Protein AF-A0A7V0VDG2-F1 (afdb_monomer)

pLDDT: mean 91.77, std 13.07, range [36.44, 98.12]

Mean predicted aligned error: 7.17 Å

Solvent-accessible surface area (backbone atoms only — not comparable to full-atom values): 9588 Å² total; per-residue (Å²): 124,100,66,81,84,82,89,79,82,84,53,72,66,61,54,52,50,54,52,51,51,54,52,51,54,48,60,78,44,69,84,70,80,87,73,53,75,65,57,59,66,71,50,87,79,83,46,86,83,43,48,65,51,53,55,51,47,53,57,48,41,71,76,37,57,90,76,50,54,94,88,62,57,69,67,58,52,50,50,53,53,51,51,53,50,57,50,49,58,52,47,54,56,51,49,57,52,48,51,52,52,52,53,49,50,53,50,50,51,48,56,52,48,54,52,51,49,52,50,51,52,50,35,46,52,39,32,77,70,66,43,86,75,24,56,63,55,39,57,61,62,46,60,79,51,65,88,62,70,83,75,80,77,80,78,84,128

Foldseek 3Di:
DPDDADPDDDDPVNVVVVVVVVVVVCVVPVVDDDDDPVRVVPDDDDDPVCLVVLVVVLVCCVVCVVPDDPPDDSVVSVVVSVVVVVVVVVVVVVVVVVVVVVVNVVRNVVVVVVVVVVVLVVLVVCVVVVNPPSVVVNVVVCVVCVPVDPDDDPDDD

Secondary structure (DSSP, 8-state):
--S--------HHHHHHHHHHHHHHHHHTTT--PPPHHHHHHSPP--TTTHHHHHHHHHHHHH-GGGS-TT--HHHHHHHHHHHHHHHHHHHHHHHHHHHHHHHHHHHHHHHHHHHHHHHHHHHHHHHTT-TTHHHHHHHHHGGGTTS--PPPPPP-

Radius of gyration: 28.13 Å; Cα contacts (8 Å, |Δi|>4): 30; chains: 1; bounding box: 70×30×76 Å

Nearest PDB structures (foldseek):
  5nen-assembly1_B  TM=3.476E-01  e=1.696E+00  Serratia marcescens

Structure (mmCIF, N/CA/C/O backbone):
data_AF-A0A7V0VDG2-F1
#
_entry.id   AF-A0A7V0VDG2-F1
#
loop_
_atom_site.group_PDB
_atom_site.id
_atom_site.type_symbol
_atom_site.label_atom_id
_atom_site.label_alt_id
_atom_site.label_comp_id
_atom_site.label_asym_id
_atom_site.label_entity_id
_atom_site.label_seq_id
_atom_site.pdbx_PDB_ins_code
_atom_site.Cartn_x
_atom_site.Cartn_y
_atom_site.Cartn_z
_atom_site.occupancy
_atom_site.B_iso_or_equiv
_atom_site.auth_seq_id
_atom_site.auth_comp_id
_atom_site.auth_asym_id
_atom_site.auth_atom_id
_atom_site.pdbx_PDB_model_num
ATOM 1 N N . MET A 1 1 ? 19.459 -14.880 -12.717 1.00 57.19 1 MET A N 1
ATOM 2 C CA . MET A 1 1 ? 18.278 -14.368 -11.992 1.00 57.19 1 MET A CA 1
ATOM 3 C C . MET A 1 1 ? 17.511 -15.571 -11.457 1.00 57.19 1 MET A C 1
ATOM 5 O O . MET A 1 1 ? 17.375 -16.518 -12.220 1.00 57.19 1 MET A O 1
ATOM 9 N N . PRO A 1 2 ? 17.086 -15.596 -10.183 1.00 72.75 2 PRO A N 1
ATOM 10 C CA . PRO A 1 2 ? 16.365 -16.733 -9.597 1.00 72.75 2 PRO A CA 1
ATOM 11 C C . PRO A 1 2 ? 14.863 -16.797 -9.959 1.00 72.75 2 PRO A C 1
ATOM 13 O O . PRO A 1 2 ? 14.182 -17.702 -9.493 1.00 72.75 2 PRO A O 1
ATOM 16 N N . TYR A 1 3 ? 14.348 -15.881 -10.790 1.00 83.44 3 TYR A N 1
ATOM 17 C CA . TYR A 1 3 ? 12.979 -15.893 -11.327 1.00 83.44 3 TYR A CA 1
ATOM 18 C C . TYR A 1 3 ? 12.991 -15.873 -12.866 1.00 83.44 3 TYR A C 1
ATOM 20 O O . TYR A 1 3 ? 13.978 -15.448 -13.474 1.00 83.44 3 TYR A O 1
ATOM 28 N N . GLN A 1 4 ? 11.915 -16.368 -13.489 1.00 83.75 4 GLN A N 1
ATOM 29 C CA . GLN A 1 4 ? 11.724 -16.342 -14.944 1.00 83.75 4 GLN A CA 1
ATOM 30 C C . GLN A 1 4 ? 11.337 -14.933 -15.404 1.00 83.75 4 GLN A C 1
ATOM 32 O O . GLN A 1 4 ? 10.503 -14.299 -14.763 1.00 83.75 4 GLN A O 1
ATOM 37 N N . ASN A 1 5 ? 11.914 -14.480 -16.521 1.00 85.62 5 ASN A N 1
ATOM 38 C CA . ASN A 1 5 ? 11.643 -13.154 -17.076 1.00 85.62 5 ASN A CA 1
ATOM 39 C C . ASN A 1 5 ? 10.146 -12.901 -17.295 1.00 85.62 5 ASN A C 1
ATOM 41 O O . ASN A 1 5 ? 9.408 -13.786 -17.746 1.00 85.62 5 ASN A O 1
ATOM 45 N N . ILE A 1 6 ? 9.722 -11.672 -17.024 1.00 90.44 6 ILE A N 1
ATOM 46 C CA . ILE A 1 6 ? 8.333 -11.244 -17.143 1.00 90.44 6 ILE A CA 1
ATOM 47 C C . ILE A 1 6 ? 8.030 -10.910 -18.607 1.00 90.44 6 ILE A C 1
ATOM 49 O O . ILE A 1 6 ? 8.540 -9.950 -19.175 1.00 90.44 6 ILE A O 1
ATOM 53 N N . SER A 1 7 ? 7.130 -11.685 -19.213 1.00 89.94 7 SER A N 1
ATOM 54 C CA . SER A 1 7 ? 6.590 -11.435 -20.557 1.00 89.94 7 SER A CA 1
ATOM 55 C C . SER A 1 7 ? 5.076 -11.222 -20.481 1.00 89.94 7 SER A C 1
ATOM 57 O O . SER A 1 7 ? 4.287 -11.963 -21.060 1.00 89.94 7 SER A O 1
ATOM 59 N N . ALA A 1 8 ? 4.670 -10.239 -19.678 1.00 92.81 8 ALA A N 1
ATOM 60 C CA . ALA A 1 8 ? 3.274 -9.868 -19.483 1.00 92.81 8 ALA A CA 1
ATOM 61 C C . ALA A 1 8 ? 3.010 -8.460 -20.028 1.00 92.81 8 ALA A C 1
ATOM 63 O O . ALA A 1 8 ? 3.869 -7.583 -19.951 1.00 92.81 8 ALA A O 1
ATOM 64 N N . GLU A 1 9 ? 1.799 -8.245 -20.533 1.00 92.00 9 GLU A N 1
ATOM 65 C CA . GLU A 1 9 ? 1.308 -6.940 -20.969 1.00 92.00 9 GLU A CA 1
ATOM 66 C C . GLU A 1 9 ? 0.000 -6.629 -20.241 1.00 92.00 9 GLU A C 1
ATOM 68 O O . GLU A 1 9 ? -0.906 -7.463 -20.191 1.00 92.00 9 GLU A O 1
ATOM 73 N N . LEU A 1 10 ? -0.096 -5.421 -19.680 1.00 93.75 10 LEU A N 1
ATOM 74 C CA . LEU A 1 10 ? -1.327 -4.916 -19.084 1.00 93.75 10 LEU A CA 1
ATOM 75 C C . LEU A 1 10 ? -2.052 -4.044 -20.109 1.00 93.75 10 LEU A C 1
ATOM 77 O O . LEU A 1 10 ? -1.577 -2.954 -20.441 1.00 93.75 10 LEU A O 1
ATOM 81 N N . LYS A 1 11 ? -3.205 -4.513 -20.596 1.00 96.06 11 LYS A N 1
ATOM 82 C CA . LYS A 1 11 ? -3.999 -3.771 -21.579 1.00 96.06 11 LYS A CA 1
ATOM 83 C C . LYS A 1 11 ? -4.500 -2.446 -20.987 1.00 96.06 11 LYS A C 1
ATOM 85 O O . LYS A 1 11 ? -4.786 -2.385 -19.788 1.00 96.06 11 LYS A O 1
ATOM 90 N N . PRO A 1 12 ? -4.660 -1.390 -21.807 1.00 95.31 12 PRO A N 1
ATOM 91 C CA . PRO A 1 12 ? -5.157 -0.102 -21.327 1.00 95.31 12 PRO A CA 1
ATOM 92 C C . PRO A 1 12 ? -6.521 -0.184 -20.628 1.00 95.31 12 PRO A C 1
ATOM 94 O O . PRO A 1 12 ? -6.704 0.461 -19.597 1.00 95.31 12 PRO A O 1
ATOM 97 N N . ASP A 1 13 ? -7.443 -0.998 -21.148 1.00 96.44 13 ASP A N 1
ATOM 98 C CA . ASP A 1 13 ? -8.783 -1.163 -20.570 1.00 96.44 13 ASP A CA 1
ATOM 99 C C . ASP A 1 13 ? -8.716 -1.820 -19.185 1.00 96.44 13 ASP A C 1
ATOM 101 O O . ASP A 1 13 ? -9.219 -1.246 -18.219 1.00 96.44 13 ASP A O 1
ATOM 105 N N . ASP A 1 14 ? -7.984 -2.933 -19.058 1.00 97.00 14 ASP A N 1
ATOM 106 C CA . ASP A 1 14 ? -7.773 -3.629 -17.780 1.00 97.00 14 ASP A CA 1
ATOM 107 C C . ASP A 1 14 ? -7.110 -2.701 -16.746 1.00 97.00 14 ASP A C 1
ATOM 109 O O . ASP A 1 14 ? -7.495 -2.663 -15.577 1.00 97.00 14 ASP A O 1
ATOM 113 N N . LYS A 1 15 ? -6.131 -1.888 -17.170 1.00 97.12 15 LYS A N 1
ATOM 114 C CA . LYS A 1 15 ? -5.485 -0.893 -16.300 1.00 97.12 15 LYS A CA 1
ATOM 115 C C . LYS A 1 15 ? -6.489 0.130 -15.764 1.00 97.12 15 LYS A C 1
ATOM 117 O O . LYS A 1 15 ? -6.455 0.457 -14.577 1.00 97.12 15 LYS A O 1
ATOM 122 N N . ASN A 1 16 ? -7.349 0.657 -16.630 1.00 97.25 16 ASN A N 1
ATOM 123 C CA . ASN A 1 16 ? -8.351 1.648 -16.243 1.00 97.25 16 ASN A CA 1
ATOM 124 C C . ASN A 1 16 ? -9.407 1.040 -15.311 1.00 97.25 16 ASN A C 1
ATOM 126 O O . ASN A 1 16 ? -9.799 1.679 -14.332 1.00 97.25 16 ASN A O 1
ATOM 130 N N . GLU A 1 17 ? -9.819 -0.201 -15.570 1.00 97.94 17 GLU A N 1
ATOM 131 C CA . GLU A 1 17 ? -10.749 -0.934 -14.712 1.00 97.94 17 GLU A CA 1
ATOM 132 C C . GLU A 1 17 ? -10.161 -1.168 -13.315 1.00 97.94 17 GLU A C 1
ATOM 134 O O . GLU A 1 17 ? -10.809 -0.848 -12.318 1.00 97.94 17 GLU A O 1
ATOM 139 N N . ILE A 1 18 ? -8.902 -1.612 -13.218 1.00 97.50 18 ILE A N 1
ATOM 140 C CA . ILE A 1 18 ? -8.207 -1.787 -11.932 1.00 97.50 18 ILE A CA 1
ATOM 141 C C . ILE A 1 18 ? -8.172 -0.472 -11.140 1.00 97.50 18 ILE A C 1
ATOM 143 O O . ILE A 1 18 ? -8.460 -0.462 -9.942 1.00 97.50 18 ILE A O 1
ATOM 147 N N . ILE A 1 19 ? -7.869 0.656 -11.793 1.00 97.31 19 ILE A N 1
ATOM 148 C CA . ILE A 1 19 ? -7.870 1.976 -11.140 1.00 97.31 19 ILE A CA 1
ATOM 149 C C . ILE A 1 19 ? -9.273 2.336 -10.635 1.00 97.31 19 ILE A C 1
ATOM 151 O O . ILE A 1 19 ? -9.414 2.806 -9.503 1.00 97.31 19 ILE A O 1
ATOM 155 N N . SER A 1 20 ? -10.313 2.087 -11.435 1.00 98.12 20 SER A N 1
ATOM 156 C CA . SER A 1 20 ? -11.699 2.322 -11.021 1.00 98.12 20 SER A CA 1
ATOM 157 C C . SER A 1 20 ? -12.083 1.468 -9.810 1.00 98.12 20 SER A C 1
ATOM 159 O O . SER A 1 20 ? -12.680 1.978 -8.863 1.00 98.12 20 SER A O 1
ATOM 161 N N . LEU A 1 21 ? -11.690 0.192 -9.782 1.00 97.81 21 LEU A N 1
ATOM 162 C CA . LEU A 1 21 ? -11.949 -0.700 -8.651 1.00 97.81 21 LEU A CA 1
ATOM 163 C C . LEU A 1 21 ? -11.260 -0.213 -7.371 1.00 97.81 21 LEU A C 1
ATOM 165 O O . LEU A 1 21 ? -11.879 -0.211 -6.308 1.00 97.81 21 LEU A O 1
ATOM 169 N N . ILE A 1 22 ? -10.021 0.279 -7.460 1.00 96.81 22 ILE A N 1
ATOM 170 C CA . ILE A 1 22 ? -9.309 0.871 -6.313 1.00 96.81 22 ILE A CA 1
ATOM 171 C C . ILE A 1 22 ? -10.045 2.116 -5.791 1.00 96.81 22 ILE A C 1
ATOM 173 O O . ILE A 1 22 ? -10.198 2.296 -4.578 1.00 96.81 22 ILE A O 1
ATOM 177 N N . GLN A 1 23 ? -10.552 2.966 -6.686 1.00 96.94 23 GLN A N 1
ATOM 178 C CA . GLN A 1 23 ? -11.361 4.124 -6.298 1.00 96.94 23 GLN A CA 1
ATOM 179 C C . GLN A 1 23 ? -12.673 3.704 -5.623 1.00 96.94 23 GLN A C 1
ATOM 181 O O . GLN A 1 23 ? -13.024 4.255 -4.581 1.00 96.94 23 GLN A O 1
ATOM 186 N N . GLN A 1 24 ? -13.368 2.699 -6.158 1.00 97.69 24 GLN A N 1
ATOM 187 C CA . GLN A 1 24 ? -14.602 2.169 -5.570 1.00 97.69 24 GLN A CA 1
ATOM 188 C C . GLN A 1 24 ? -14.363 1.540 -4.190 1.00 97.69 24 GLN A C 1
ATOM 190 O O . GLN A 1 24 ? -15.156 1.759 -3.272 1.00 97.69 24 GLN A O 1
ATOM 195 N N . LEU A 1 25 ? -13.260 0.805 -4.009 1.00 95.94 25 LEU A N 1
ATOM 196 C CA . LEU A 1 25 ? -12.842 0.285 -2.702 1.00 95.94 25 LEU A CA 1
ATOM 197 C C . LEU A 1 25 ? -12.638 1.425 -1.700 1.00 95.94 25 LEU A C 1
ATOM 199 O O . LEU A 1 25 ? -13.151 1.369 -0.584 1.00 95.94 25 LEU A O 1
ATOM 203 N N . THR A 1 26 ? -11.956 2.489 -2.122 1.00 94.81 26 THR A N 1
ATOM 204 C CA . THR A 1 26 ? -11.704 3.666 -1.279 1.00 94.81 26 THR A CA 1
ATOM 205 C C . THR A 1 26 ? -13.008 4.373 -0.900 1.00 94.81 26 THR A C 1
ATOM 207 O O . THR A 1 26 ? -13.197 4.741 0.254 1.00 94.81 26 THR A O 1
ATOM 210 N N . GLN A 1 27 ? -13.954 4.504 -1.836 1.00 97.12 27 GLN A N 1
ATOM 211 C CA . GLN A 1 27 ? -15.275 5.089 -1.573 1.00 97.12 27 GLN A CA 1
ATOM 212 C C . GLN A 1 27 ? -16.099 4.272 -0.569 1.00 97.12 27 GLN A C 1
ATOM 214 O O . GLN A 1 27 ? -16.773 4.853 0.277 1.00 97.12 27 GLN A O 1
ATOM 219 N N . LYS A 1 28 ? -16.032 2.933 -0.619 1.00 97.12 28 LYS A N 1
ATOM 220 C CA . LYS A 1 28 ? -16.695 2.059 0.369 1.00 97.12 28 LYS A CA 1
ATOM 221 C C . LYS A 1 28 ? -16.095 2.183 1.770 1.00 97.12 28 LYS A C 1
ATOM 223 O O . LYS A 1 28 ? -16.764 1.856 2.745 1.00 97.12 28 LYS A O 1
ATOM 228 N N . MET A 1 29 ? -14.859 2.662 1.864 1.00 96.38 29 MET A N 1
ATOM 229 C CA . MET A 1 29 ? -14.129 2.869 3.109 1.00 96.38 29 MET A CA 1
ATOM 230 C C . MET A 1 29 ? -13.844 4.361 3.331 1.00 96.38 29 MET A C 1
ATOM 232 O O . MET A 1 29 ? -12.752 4.746 3.740 1.00 96.38 29 MET A O 1
ATOM 236 N N . SER A 1 30 ? -14.831 5.226 3.071 1.00 96.62 30 SER A N 1
ATOM 237 C CA . SER A 1 30 ? -14.682 6.688 3.170 1.00 96.62 30 SER A CA 1
ATOM 238 C C . SER A 1 30 ? -14.349 7.203 4.579 1.00 96.62 30 SER A C 1
ATOM 240 O O . SER A 1 30 ? -14.083 8.388 4.749 1.00 96.62 30 SER A O 1
ATOM 242 N N . PHE A 1 31 ? -14.399 6.332 5.588 1.00 96.38 31 PHE A N 1
ATOM 243 C CA . PHE A 1 31 ? -14.015 6.602 6.973 1.00 96.38 31 PHE A CA 1
ATOM 244 C C . PHE A 1 31 ? -12.514 6.394 7.245 1.00 96.38 31 PHE A C 1
ATOM 246 O O . PHE A 1 31 ? -12.060 6.663 8.356 1.00 96.38 31 PHE A O 1
ATOM 253 N N . LEU A 1 32 ? -11.740 5.885 6.278 1.00 96.81 32 LEU A N 1
ATOM 254 C CA . LEU A 1 32 ? -10.296 5.719 6.439 1.00 96.81 32 LEU A CA 1
ATOM 255 C C . LEU A 1 32 ? -9.603 7.072 6.594 1.00 96.81 32 LEU A C 1
ATOM 257 O O . LEU A 1 32 ? -9.940 8.054 5.933 1.00 96.81 32 LEU A O 1
ATOM 261 N N . ILE A 1 33 ? -8.585 7.089 7.447 1.00 96.56 33 ILE A N 1
ATOM 262 C CA . ILE A 1 33 ? -7.785 8.272 7.753 1.00 96.56 33 ILE A CA 1
ATOM 263 C C . ILE A 1 33 ? -6.302 7.992 7.524 1.00 96.56 33 ILE A C 1
ATOM 265 O O . ILE A 1 33 ? -5.844 6.850 7.607 1.00 96.56 33 ILE A O 1
ATOM 269 N N . ASN A 1 34 ? -5.539 9.060 7.308 1.00 96.19 34 ASN A N 1
ATOM 270 C CA . ASN A 1 34 ? -4.085 9.012 7.294 1.00 96.19 34 ASN A CA 1
ATOM 271 C C . ASN A 1 34 ? -3.556 9.586 8.604 1.00 96.19 34 ASN A C 1
ATOM 273 O O . ASN A 1 34 ? -3.835 10.735 8.928 1.00 96.19 34 ASN A O 1
ATOM 277 N N . LEU A 1 35 ? -2.766 8.791 9.321 1.00 96.75 35 LEU A N 1
ATOM 278 C CA . LEU A 1 35 ? -2.033 9.258 10.493 1.00 96.75 35 LEU A CA 1
ATOM 279 C C . LEU A 1 35 ? -0.692 9.847 10.060 1.00 96.75 35 LEU A C 1
ATOM 281 O O . LEU A 1 35 ? 0.031 9.251 9.255 1.00 96.75 35 LEU A O 1
ATOM 285 N N . THR A 1 36 ? -0.325 10.974 10.652 1.00 97.62 36 THR A N 1
ATOM 286 C CA . THR A 1 36 ? 1.035 11.505 10.608 1.00 97.62 36 THR A CA 1
ATOM 287 C C . THR A 1 36 ? 2.014 10.552 11.311 1.00 97.62 36 THR A C 1
ATOM 289 O O . THR A 1 36 ? 1.613 9.718 12.137 1.00 97.62 36 THR A O 1
ATOM 292 N N . PRO A 1 37 ? 3.327 10.658 11.028 1.00 97.12 37 PRO A N 1
ATOM 293 C CA . PRO A 1 37 ? 4.334 9.881 11.749 1.00 97.12 37 PRO A CA 1
ATOM 294 C C . PRO A 1 37 ? 4.269 10.072 13.274 1.00 97.12 37 PRO A C 1
ATOM 296 O O . PRO A 1 37 ? 4.445 9.107 14.018 1.00 97.12 37 PRO A O 1
ATOM 299 N N . GLU A 1 38 ? 3.971 11.291 13.732 1.00 97.19 38 GLU A N 1
ATOM 300 C CA . GLU A 1 38 ? 3.851 11.633 15.152 1.00 97.19 38 GLU A CA 1
ATOM 301 C C . GLU A 1 38 ? 2.626 10.973 15.803 1.00 97.19 38 GLU A C 1
ATOM 303 O O . GLU A 1 38 ? 2.771 10.277 16.809 1.00 97.19 38 GLU A O 1
ATOM 308 N N . GLU A 1 39 ? 1.440 11.095 15.196 1.00 97.06 39 GLU A N 1
ATOM 309 C CA . GLU A 1 39 ? 0.220 10.437 15.687 1.00 97.06 39 GLU A CA 1
ATOM 310 C C . GLU A 1 39 ? 0.409 8.920 15.775 1.00 97.06 39 GLU A C 1
ATOM 312 O O . GLU A 1 39 ? 0.120 8.301 16.800 1.00 97.06 39 GLU A O 1
ATOM 317 N N . ARG A 1 40 ? 0.982 8.306 14.732 1.00 95.81 40 ARG A N 1
ATOM 318 C CA . ARG A 1 40 ? 1.256 6.863 14.716 1.00 95.81 40 ARG A CA 1
ATOM 319 C C . ARG A 1 40 ? 2.223 6.443 15.830 1.00 95.81 40 ARG A C 1
ATOM 321 O O . ARG A 1 40 ? 2.074 5.357 16.401 1.00 95.81 40 ARG A O 1
ATOM 328 N N . SER A 1 41 ? 3.229 7.265 16.126 1.00 95.38 41 SER A N 1
ATOM 329 C CA . SER A 1 41 ? 4.181 6.991 17.204 1.00 95.38 41 SER A CA 1
ATOM 330 C C . SER A 1 41 ? 3.492 7.020 18.569 1.00 95.38 41 SER A C 1
ATOM 332 O O . SER A 1 41 ? 3.647 6.072 19.344 1.00 95.38 41 SER A O 1
ATOM 334 N N . ASN A 1 42 ? 2.676 8.047 18.814 1.00 95.94 42 ASN A N 1
ATOM 335 C CA . ASN A 1 42 ? 2.091 8.344 20.122 1.00 95.94 42 ASN A CA 1
ATOM 336 C C . ASN A 1 42 ? 0.860 7.492 20.475 1.00 95.94 42 ASN A C 1
ATOM 338 O O . ASN A 1 42 ? 0.550 7.338 21.656 1.00 95.94 42 ASN A O 1
ATOM 342 N N . LEU A 1 43 ? 0.170 6.904 19.493 1.00 95.56 43 LEU A N 1
ATOM 343 C CA . LEU A 1 43 ? -0.990 6.053 19.763 1.00 95.56 43 LEU A CA 1
ATOM 344 C C . LEU A 1 43 ? -0.608 4.753 20.504 1.00 95.56 43 LEU A C 1
ATOM 346 O O . LEU A 1 43 ? 0.357 4.076 20.106 1.00 95.56 43 LEU A O 1
ATOM 350 N N . PRO A 1 44 ? -1.394 4.346 21.526 1.00 95.06 44 PRO A N 1
ATOM 351 C CA . PRO A 1 44 ? -1.361 2.991 22.062 1.00 95.06 44 PRO A CA 1
ATOM 352 C C . PRO A 1 44 ? -1.667 1.984 20.954 1.00 95.06 44 PRO A C 1
ATOM 354 O O . PRO A 1 44 ? -2.605 2.155 20.177 1.00 95.06 44 PRO A O 1
ATOM 357 N N . LYS A 1 45 ? -0.858 0.928 20.858 1.00 93.62 45 LYS A N 1
ATOM 358 C CA . LYS A 1 45 ? -0.919 -0.013 19.735 1.00 93.62 45 LYS A CA 1
ATOM 359 C C . LYS A 1 45 ? -1.616 -1.291 20.169 1.00 93.62 45 LYS A C 1
ATOM 361 O O . LYS A 1 45 ? -1.149 -1.982 21.077 1.00 93.62 45 LYS A O 1
ATOM 366 N N . MET A 1 46 ? -2.699 -1.634 19.480 1.00 94.88 46 MET A N 1
ATOM 367 C CA . MET A 1 46 ? -3.268 -2.970 19.569 1.00 94.88 46 MET A CA 1
ATOM 368 C C . MET A 1 46 ? -2.527 -3.892 18.595 1.00 94.88 46 MET A C 1
ATOM 370 O O . MET A 1 46 ? -2.713 -3.814 17.384 1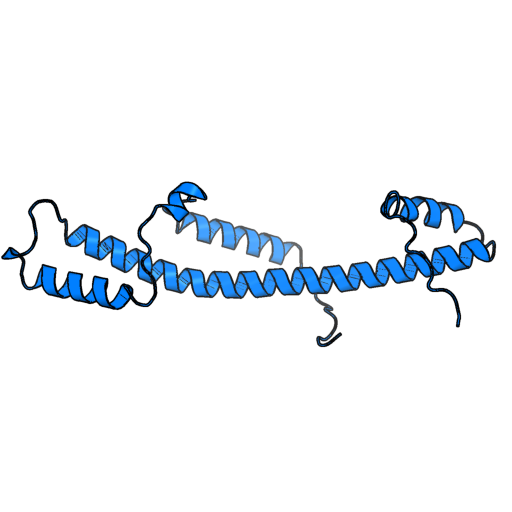.00 94.88 46 MET A O 1
ATOM 374 N N . GLY A 1 47 ? -1.636 -4.724 19.128 1.00 93.06 47 GLY A N 1
ATOM 375 C CA . GLY A 1 47 ? -0.943 -5.772 18.386 1.00 93.06 47 GLY A CA 1
ATOM 376 C C . GLY A 1 47 ? -1.489 -7.150 18.745 1.00 93.06 47 GLY A C 1
ATOM 377 O O . GLY A 1 47 ? -2.417 -7.285 19.538 1.00 93.06 47 GLY A O 1
ATOM 378 N N . ASP A 1 48 ? -0.862 -8.194 18.216 1.00 93.81 48 ASP A N 1
ATOM 379 C CA . ASP A 1 48 ? -1.356 -9.576 18.322 1.00 93.81 48 ASP A CA 1
ATOM 380 C C . ASP A 1 48 ? -1.541 -10.051 19.768 1.00 93.81 48 ASP A C 1
ATOM 382 O O . ASP A 1 48 ? -2.451 -10.814 20.068 1.00 93.81 48 ASP A O 1
ATOM 386 N N . LYS A 1 49 ? -0.709 -9.553 20.689 1.00 94.81 49 LYS A N 1
ATOM 387 C CA . LYS A 1 49 ? -0.800 -9.880 22.119 1.00 94.81 49 LYS A CA 1
ATOM 388 C C . LYS A 1 49 ? -1.929 -9.149 22.845 1.00 94.81 49 LYS A C 1
ATOM 390 O O . LYS A 1 49 ? -2.382 -9.639 23.873 1.00 94.81 49 LYS A O 1
ATOM 395 N N . SER A 1 50 ? -2.352 -7.980 22.364 1.00 95.88 50 SER A N 1
ATOM 396 C CA . SER A 1 50 ? -3.407 -7.190 23.008 1.00 95.88 50 SER A CA 1
ATOM 397 C C . SER A 1 50 ? -4.797 -7.447 22.437 1.00 95.88 50 SER A C 1
ATOM 399 O O . SER A 1 50 ? -5.764 -7.145 23.127 1.00 95.88 50 SER A O 1
ATOM 401 N N . ILE A 1 51 ? -4.926 -8.072 21.261 1.00 96.94 51 ILE A N 1
ATOM 402 C CA . ILE A 1 51 ? -6.234 -8.470 20.709 1.00 96.94 51 ILE A CA 1
ATOM 403 C C . ILE A 1 51 ? -7.024 -9.357 21.693 1.00 96.94 51 ILE A C 1
ATOM 405 O O . ILE A 1 51 ? -8.127 -8.951 22.063 1.00 96.94 51 ILE A O 1
ATOM 409 N N . PRO A 1 52 ? -6.475 -10.476 22.222 1.00 97.56 52 PRO A N 1
ATOM 410 C CA . PRO A 1 52 ? -7.224 -11.323 23.155 1.00 97.56 52 PRO A CA 1
ATOM 411 C C . PRO A 1 52 ? -7.585 -10.601 24.458 1.00 97.56 52 PRO A C 1
ATOM 413 O O . PRO A 1 52 ? -8.599 -10.895 25.086 1.00 97.56 52 PRO A O 1
ATOM 416 N N . PHE A 1 53 ? -6.755 -9.640 24.877 1.00 97.62 53 PHE A N 1
ATOM 417 C CA . PHE A 1 53 ? -7.033 -8.818 26.050 1.00 97.62 53 PHE A CA 1
ATOM 418 C C . PHE A 1 53 ? -8.245 -7.909 25.824 1.00 97.62 53 PHE A C 1
ATOM 420 O O . PHE A 1 53 ? -9.124 -7.855 26.685 1.00 97.62 53 PHE A O 1
ATOM 427 N N . VAL A 1 54 ? -8.315 -7.212 24.685 1.00 97.50 54 VAL A N 1
ATOM 428 C CA . VAL A 1 54 ? -9.436 -6.310 24.369 1.00 97.50 54 VAL A CA 1
ATOM 429 C C . VAL A 1 54 ? -10.729 -7.101 24.179 1.00 97.50 54 VAL A C 1
ATOM 431 O O . VAL A 1 54 ? -11.750 -6.732 24.755 1.00 97.50 54 VAL A O 1
ATOM 434 N N . GLU A 1 55 ? -10.670 -8.226 23.465 1.00 97.56 55 GLU A N 1
ATOM 435 C CA . GLU A 1 55 ? -11.811 -9.128 23.278 1.00 97.56 55 GLU A CA 1
ATOM 436 C C . GLU A 1 55 ? -12.372 -9.612 24.622 1.00 97.56 55 GLU A C 1
ATOM 438 O O . GLU A 1 55 ? -13.563 -9.452 24.908 1.00 97.56 55 GLU A O 1
ATOM 443 N N . LYS A 1 56 ? -11.502 -10.125 25.503 1.00 97.69 56 LYS A N 1
ATOM 444 C CA . LYS A 1 56 ? -11.927 -10.595 26.824 1.00 97.69 56 LYS A CA 1
ATOM 445 C C . LYS A 1 56 ? -12.429 -9.459 27.711 1.00 97.69 56 LYS A C 1
ATOM 447 O O . LYS A 1 56 ? -13.372 -9.648 28.476 1.00 97.69 56 LYS A O 1
ATOM 452 N N . THR A 1 57 ? -11.824 -8.276 27.608 1.00 96.88 57 THR A N 1
ATOM 453 C CA . THR A 1 57 ? -12.278 -7.080 28.330 1.00 96.88 57 THR A CA 1
ATOM 454 C C . THR A 1 57 ? -13.697 -6.704 27.918 1.00 96.88 57 THR A C 1
ATOM 456 O O . THR A 1 57 ? -14.522 -6.436 28.787 1.00 96.88 57 THR A O 1
ATOM 459 N N . LEU A 1 58 ? -14.008 -6.739 26.620 1.00 97.19 58 LEU A N 1
ATOM 460 C CA . LEU A 1 58 ? -15.350 -6.464 26.116 1.00 97.19 58 LEU A CA 1
ATOM 461 C C . LEU A 1 58 ? -16.374 -7.482 26.647 1.00 97.19 58 LEU A C 1
ATOM 463 O O . LEU A 1 58 ? -17.438 -7.089 27.120 1.00 97.19 58 LEU A O 1
ATOM 467 N N . GLU A 1 59 ? -16.042 -8.776 26.639 1.00 96.94 59 GLU A N 1
ATOM 468 C CA . GLU A 1 59 ? -16.896 -9.833 27.203 1.00 96.94 59 GLU A CA 1
ATOM 469 C C . GLU A 1 59 ? -17.187 -9.602 28.699 1.00 96.94 59 GLU A C 1
ATOM 471 O O . GLU A 1 59 ? -18.336 -9.667 29.153 1.00 96.94 59 GLU A O 1
ATOM 476 N N . LEU A 1 60 ? -16.147 -9.290 29.476 1.00 97.69 60 LEU A N 1
ATOM 477 C CA . LEU A 1 60 ? -16.268 -9.052 30.913 1.00 97.69 60 LEU A CA 1
ATOM 478 C C . LEU A 1 60 ? -17.013 -7.751 31.230 1.00 97.69 60 LEU A C 1
ATOM 480 O O . LEU A 1 60 ? -17.791 -7.730 32.181 1.00 97.69 60 LEU A O 1
ATOM 484 N N . ALA A 1 61 ? -16.832 -6.697 30.432 1.00 97.12 61 ALA A N 1
ATOM 485 C CA . ALA A 1 61 ? -17.544 -5.430 30.590 1.00 97.12 61 ALA A CA 1
ATOM 486 C C . ALA A 1 61 ? -19.055 -5.582 30.351 1.00 97.12 61 ALA A C 1
ATOM 488 O O . ALA A 1 61 ? -19.856 -5.010 31.086 1.00 97.12 61 ALA A O 1
ATOM 489 N N . VAL A 1 62 ? -19.453 -6.396 29.366 1.00 95.38 62 VAL A N 1
ATOM 490 C CA . VAL A 1 62 ? -20.868 -6.686 29.072 1.00 95.38 62 VAL A CA 1
ATOM 491 C C . VAL A 1 62 ? -21.515 -7.509 30.186 1.00 95.38 62 VAL A C 1
ATOM 493 O O . VAL A 1 62 ? -22.656 -7.257 30.564 1.00 95.38 62 VAL A O 1
ATOM 496 N N . THR A 1 63 ? -20.795 -8.497 30.718 1.00 97.19 63 THR A N 1
ATOM 497 C CA . THR A 1 63 ? -21.312 -9.392 31.767 1.00 97.19 63 THR A CA 1
ATOM 498 C C . THR A 1 63 ? -21.261 -8.781 33.168 1.00 97.19 63 THR A C 1
ATOM 500 O O . THR A 1 63 ? -22.004 -9.216 34.044 1.00 97.19 63 THR A O 1
ATOM 503 N N . ASN A 1 64 ? -20.425 -7.759 33.385 1.00 97.06 64 ASN A N 1
ATOM 504 C CA . ASN A 1 64 ? -20.243 -7.086 34.672 1.00 97.06 64 ASN A CA 1
ATOM 505 C C . ASN A 1 64 ? -20.427 -5.561 34.543 1.00 97.06 64 ASN A C 1
ATOM 507 O O . ASN A 1 64 ? -19.481 -4.807 34.798 1.00 97.06 64 ASN A O 1
ATOM 511 N N . PRO A 1 65 ? -21.631 -5.074 34.185 1.00 94.81 65 PRO A N 1
ATOM 512 C CA . PRO A 1 65 ? -21.876 -3.649 33.950 1.00 94.81 65 PRO A CA 1
ATOM 513 C C . PRO A 1 65 ? -21.576 -2.767 35.173 1.00 94.81 65 PRO A C 1
ATOM 515 O O . PRO A 1 65 ? -21.215 -1.606 35.024 1.00 94.81 65 PRO A O 1
ATOM 518 N N . GLN A 1 66 ? -21.652 -3.313 36.389 1.00 96.69 66 GLN A N 1
ATOM 519 C CA . GLN A 1 66 ? -21.301 -2.622 37.633 1.00 96.69 66 GLN A CA 1
ATOM 520 C C . GLN A 1 66 ? -19.813 -2.250 37.751 1.00 96.69 66 GLN A C 1
ATOM 522 O O . GLN A 1 66 ? -19.466 -1.390 38.556 1.00 96.69 66 GLN A O 1
ATOM 527 N N . LEU A 1 67 ? -18.932 -2.915 36.994 1.00 96.56 67 LEU A N 1
ATOM 528 C CA . LEU A 1 67 ? -17.496 -2.617 36.956 1.00 96.56 67 LEU A CA 1
ATOM 529 C C . LEU A 1 67 ? -17.142 -1.591 35.873 1.00 96.56 67 LEU A C 1
ATOM 531 O O . LEU A 1 67 ? -16.002 -1.132 35.830 1.00 96.56 67 LEU A O 1
ATOM 535 N N . VAL A 1 68 ? -18.091 -1.242 34.999 1.00 96.50 68 VAL A N 1
ATOM 536 C CA . VAL A 1 68 ? -17.879 -0.300 33.900 1.00 96.50 68 VAL A CA 1
ATOM 537 C C . VAL A 1 68 ? -17.938 1.128 34.448 1.00 96.50 68 VAL A C 1
ATOM 539 O O . VAL A 1 68 ? -18.980 1.548 34.958 1.00 96.50 68 VAL A O 1
ATOM 542 N N . PRO A 1 69 ? -16.846 1.909 34.356 1.00 96.06 69 PRO A N 1
ATOM 543 C CA . PRO A 1 69 ? -16.866 3.299 34.786 1.00 96.06 69 PRO A CA 1
ATOM 544 C C . PRO A 1 69 ? -17.852 4.136 33.952 1.00 96.06 69 PRO A C 1
ATOM 546 O O . PRO A 1 69 ? -17.985 3.884 32.755 1.00 96.06 69 PRO A O 1
ATOM 549 N N . PRO A 1 70 ? -18.464 5.201 34.507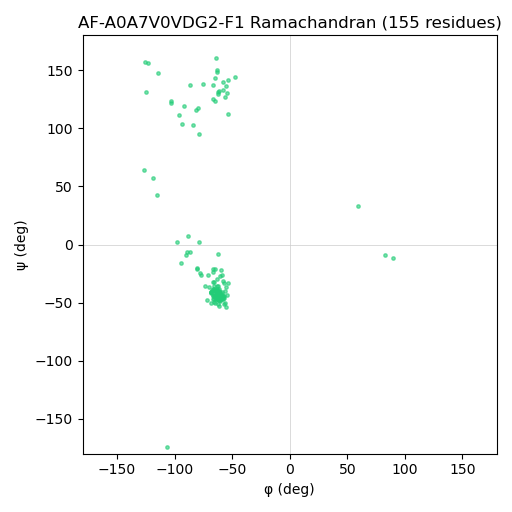 1.00 94.88 70 PRO A N 1
ATOM 550 C CA . PRO A 1 70 ? -19.465 6.007 33.791 1.00 94.88 70 PRO A CA 1
ATOM 551 C C . PRO A 1 70 ? -18.978 6.670 32.493 1.00 94.88 70 PRO A C 1
ATOM 553 O O . PRO A 1 70 ? -19.786 7.045 31.652 1.00 94.88 70 PRO A O 1
ATOM 556 N N . PHE A 1 71 ? -17.664 6.849 32.339 1.00 94.12 71 PHE A 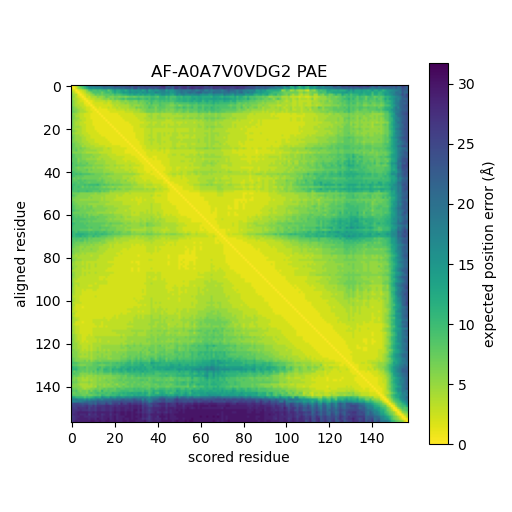N 1
ATOM 557 C CA . PHE A 1 71 ? -17.048 7.449 31.152 1.00 94.12 71 PHE A CA 1
ATOM 558 C C . PHE A 1 71 ? -16.700 6.426 30.058 1.00 94.12 71 PHE A C 1
ATOM 560 O O . PHE A 1 71 ? -16.269 6.821 28.978 1.00 94.12 71 PHE A O 1
ATOM 567 N N . VAL A 1 72 ? -16.848 5.124 30.320 1.00 95.19 72 VAL A N 1
ATOM 568 C CA . VAL A 1 72 ? -16.575 4.071 29.337 1.00 95.19 72 VAL A CA 1
ATOM 569 C C . VAL A 1 72 ? -17.856 3.738 28.585 1.00 95.19 72 VAL A C 1
ATOM 571 O O . VAL A 1 72 ? -18.830 3.266 29.167 1.00 95.19 72 VAL A O 1
ATOM 574 N N . ASN A 1 73 ? -17.836 3.933 27.268 1.00 96.94 73 ASN A N 1
ATOM 575 C CA . ASN A 1 73 ? -18.911 3.494 26.389 1.00 96.94 73 ASN A CA 1
ATOM 576 C C . ASN A 1 73 ? -18.586 2.103 25.820 1.00 96.94 73 ASN A C 1
ATOM 578 O O . ASN A 1 73 ? -17.761 1.965 24.919 1.00 96.94 73 ASN A O 1
ATOM 582 N N . VAL A 1 74 ? -19.237 1.069 26.360 1.00 96.75 74 VAL A N 1
ATOM 583 C CA . VAL A 1 74 ? -19.013 -0.335 25.966 1.00 96.75 74 VAL A CA 1
ATOM 584 C C . VAL A 1 74 ? -19.442 -0.604 24.521 1.00 96.75 74 VAL A C 1
ATOM 586 O O . VAL A 1 74 ? -18.823 -1.417 23.838 1.00 96.75 74 VAL A O 1
ATOM 589 N N . GLU A 1 75 ? -20.465 0.094 24.030 1.00 96.81 75 GLU A N 1
ATOM 590 C CA . GLU A 1 75 ? -20.924 -0.077 22.651 1.00 96.81 75 GLU A CA 1
ATOM 591 C C . GLU A 1 75 ? -19.959 0.554 21.645 1.00 96.81 75 GLU A C 1
ATOM 593 O O . GLU A 1 75 ? -19.717 -0.029 20.591 1.00 96.81 75 GLU A O 1
ATOM 598 N N . GLU A 1 76 ? -19.331 1.684 21.979 1.00 97.69 76 GLU A N 1
ATOM 599 C CA . GLU A 1 76 ? -18.249 2.231 21.147 1.00 97.69 76 GLU A CA 1
ATOM 600 C C . GLU A 1 76 ? -17.002 1.340 21.197 1.00 97.69 76 GLU A C 1
ATOM 602 O O . GLU A 1 76 ? -16.458 1.019 20.146 1.00 97.69 76 GLU A O 1
ATOM 607 N N . LEU A 1 77 ? -16.630 0.802 22.368 1.00 96.75 77 LEU A N 1
ATOM 608 C CA . LEU A 1 77 ? -15.555 -0.197 22.466 1.00 96.75 77 LEU A CA 1
ATOM 609 C C . LEU A 1 77 ? -15.810 -1.405 21.546 1.00 96.75 77 LEU A C 1
ATOM 611 O O . LEU A 1 77 ? -14.896 -1.876 20.869 1.00 96.75 77 LEU A O 1
ATOM 615 N N . ARG A 1 78 ? -17.052 -1.908 21.504 1.00 97.81 78 ARG A N 1
ATOM 616 C CA . ARG A 1 78 ? -17.452 -3.003 20.609 1.00 97.81 78 ARG A CA 1
ATOM 617 C C . ARG A 1 78 ? -17.276 -2.624 19.140 1.00 97.81 78 ARG A C 1
ATOM 619 O O . ARG A 1 78 ? -16.741 -3.431 18.375 1.00 97.81 78 ARG A O 1
ATOM 626 N N . LYS A 1 79 ? -17.747 -1.439 18.741 1.00 98.12 79 LYS A N 1
ATOM 627 C CA . LYS A 1 79 ? -17.642 -0.949 17.358 1.00 98.12 79 LYS A CA 1
ATOM 628 C C . LYS A 1 79 ? -16.187 -0.785 16.938 1.00 98.12 79 LYS A C 1
ATOM 630 O O . LYS A 1 79 ? -15.815 -1.308 15.892 1.00 98.12 79 LYS A O 1
ATOM 635 N N . ASP A 1 80 ? -15.372 -0.143 17.769 1.00 97.81 80 ASP A N 1
ATOM 636 C CA . ASP A 1 80 ? -13.954 0.096 17.498 1.00 97.81 80 ASP A CA 1
ATOM 637 C C . ASP A 1 80 ? -13.180 -1.216 17.361 1.00 97.81 80 ASP A C 1
ATOM 639 O O . ASP A 1 80 ? -12.401 -1.391 16.422 1.00 97.81 80 ASP A O 1
ATOM 643 N N . PHE A 1 81 ? -13.422 -2.171 18.267 1.00 97.81 81 PHE A N 1
ATOM 644 C CA . PHE A 1 81 ? -12.779 -3.481 18.202 1.00 97.81 81 PHE A CA 1
ATOM 645 C C . PHE A 1 81 ? -13.178 -4.248 16.936 1.00 97.81 81 PHE A C 1
ATOM 647 O O . PHE A 1 81 ? -12.307 -4.769 16.240 1.00 97.81 81 PHE A O 1
ATOM 654 N N . SER A 1 82 ? -14.473 -4.269 16.603 1.00 97.81 82 SER A N 1
ATOM 655 C CA . SER A 1 82 ? -14.976 -4.954 15.402 1.00 97.81 82 SER A CA 1
ATOM 656 C C . SER A 1 82 ? -14.398 -4.331 14.129 1.00 97.81 82 SER A C 1
ATOM 658 O O . SER A 1 82 ? -13.847 -5.041 13.292 1.00 97.81 82 SER A O 1
ATOM 660 N N . LEU A 1 83 ? -14.409 -2.997 14.034 1.00 98.00 83 LEU A N 1
ATOM 661 C CA . LEU A 1 83 ? -13.823 -2.266 12.913 1.00 98.00 83 LEU A CA 1
ATOM 662 C C . LEU A 1 83 ? -12.325 -2.562 12.761 1.00 98.00 83 LEU A C 1
ATOM 664 O O . LEU A 1 83 ? -11.840 -2.757 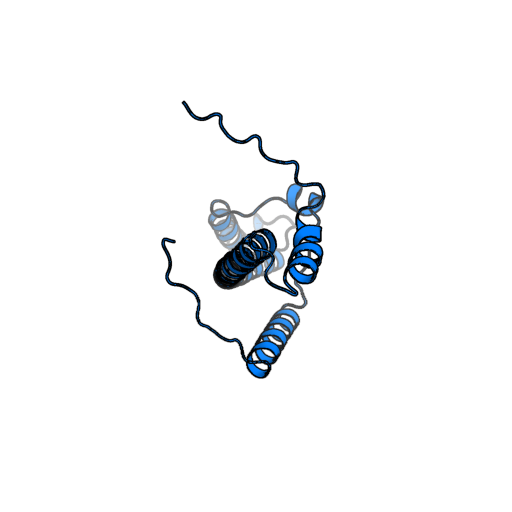11.648 1.00 98.00 83 LEU A O 1
ATOM 668 N N . ALA A 1 84 ? -11.581 -2.613 13.869 1.00 97.56 84 ALA A N 1
ATOM 669 C CA . ALA A 1 84 ? -10.158 -2.930 13.839 1.00 97.56 84 ALA A CA 1
ATOM 670 C C . ALA A 1 84 ? -9.882 -4.351 13.319 1.00 97.56 84 ALA A C 1
ATOM 672 O O . ALA A 1 84 ? -8.878 -4.549 12.633 1.00 97.56 84 ALA A O 1
ATOM 673 N N . MET A 1 85 ? -10.743 -5.326 13.628 1.00 97.88 85 MET A N 1
ATOM 674 C CA . MET A 1 85 ? -10.625 -6.696 13.113 1.00 97.88 85 MET A CA 1
ATOM 675 C C . MET A 1 85 ? -10.972 -6.772 11.624 1.00 97.88 85 MET A C 1
ATOM 677 O O . MET A 1 85 ? -10.154 -7.264 10.848 1.00 97.88 85 MET A O 1
ATOM 681 N N . ASP A 1 86 ? -12.087 -6.174 11.200 1.00 97.75 86 ASP A N 1
ATOM 682 C CA . ASP A 1 86 ? -12.482 -6.139 9.785 1.00 97.75 86 ASP A CA 1
ATOM 683 C C . ASP A 1 86 ? -11.399 -5.476 8.914 1.00 97.75 86 ASP A C 1
ATOM 685 O O . ASP A 1 86 ? -10.994 -5.994 7.868 1.00 97.75 86 ASP A O 1
ATOM 689 N N . LEU A 1 87 ? -10.858 -4.336 9.365 1.00 97.38 87 LEU A N 1
ATOM 690 C CA . LEU A 1 87 ? -9.775 -3.647 8.663 1.00 97.38 87 LEU A CA 1
ATOM 691 C C . LEU A 1 87 ? -8.475 -4.448 8.660 1.00 97.38 87 LEU A C 1
ATOM 693 O O . LEU A 1 87 ? -7.707 -4.346 7.702 1.00 97.38 87 LEU A O 1
ATOM 697 N N . ARG A 1 88 ? -8.201 -5.235 9.705 1.00 96.25 88 ARG A N 1
ATOM 698 C CA . ARG A 1 88 ? -7.014 -6.092 9.759 1.00 96.25 88 ARG A CA 1
ATOM 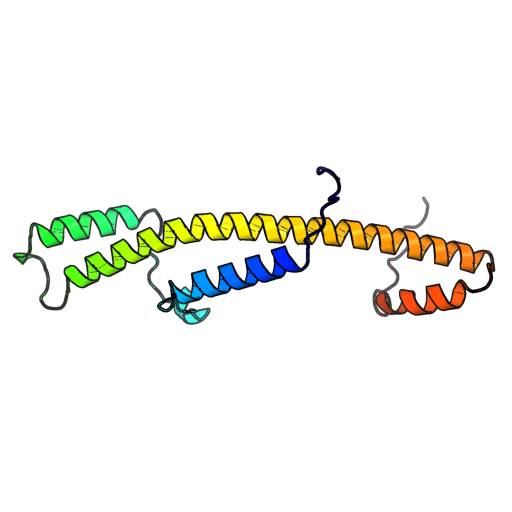699 C C . ARG A 1 88 ? -7.072 -7.171 8.680 1.00 96.25 88 ARG A C 1
ATOM 701 O O . ARG A 1 88 ? -6.066 -7.371 7.997 1.00 96.25 88 ARG A O 1
ATOM 708 N N . ASP A 1 89 ? -8.226 -7.798 8.488 1.00 96.31 89 ASP A N 1
ATOM 709 C CA . ASP A 1 89 ? -8.423 -8.821 7.459 1.00 96.31 89 ASP A CA 1
ATOM 710 C C . ASP A 1 89 ? -8.266 -8.236 6.050 1.00 96.31 89 ASP A C 1
ATOM 712 O O . ASP A 1 89 ? -7.520 -8.767 5.220 1.00 96.31 89 ASP A O 1
ATOM 716 N N . ILE A 1 90 ? -8.878 -7.073 5.802 1.00 97.00 90 ILE A N 1
ATOM 717 C CA . ILE A 1 90 ? -8.730 -6.343 4.534 1.00 97.00 90 ILE A CA 1
ATOM 718 C C . ILE A 1 90 ? -7.265 -5.957 4.296 1.00 97.00 90 ILE A C 1
ATOM 720 O O . ILE A 1 90 ? -6.734 -6.146 3.198 1.00 97.00 90 ILE A O 1
ATOM 724 N N . LEU A 1 91 ? -6.581 -5.451 5.325 1.00 96.56 91 LEU A N 1
ATOM 725 C CA . LEU A 1 91 ? -5.195 -5.003 5.228 1.00 96.56 91 LEU A CA 1
ATOM 726 C C . LEU A 1 91 ? -4.241 -6.141 4.852 1.00 96.56 91 LEU A C 1
ATOM 728 O O . LEU A 1 91 ? -3.289 -5.902 4.109 1.00 96.56 91 LEU A O 1
ATOM 732 N N . ILE A 1 92 ? -4.476 -7.365 5.332 1.00 97.00 92 ILE A N 1
ATOM 733 C CA . ILE A 1 92 ? -3.668 -8.536 4.957 1.00 97.00 92 ILE A CA 1
ATOM 734 C C . ILE A 1 92 ? -3.757 -8.781 3.446 1.00 97.00 92 ILE A C 1
ATOM 736 O O . ILE A 1 92 ? -2.725 -8.921 2.788 1.00 97.00 92 ILE A O 1
ATOM 740 N N . MET A 1 93 ? -4.966 -8.768 2.880 1.00 96.94 93 MET A N 1
ATOM 741 C CA . MET A 1 93 ? -5.175 -8.980 1.442 1.00 96.94 93 MET A CA 1
ATOM 742 C C . MET A 1 93 ? -4.548 -7.863 0.601 1.00 96.94 93 MET A C 1
ATOM 744 O O . MET A 1 93 ? -3.868 -8.130 -0.392 1.00 96.94 93 MET A O 1
ATOM 748 N N . VAL A 1 94 ? -4.726 -6.606 1.019 1.00 96.88 94 VAL A N 1
ATOM 749 C CA . VAL A 1 94 ? -4.153 -5.446 0.320 1.00 96.88 94 VAL A CA 1
ATOM 750 C C . VAL A 1 94 ? -2.625 -5.479 0.348 1.00 96.88 94 VAL A C 1
ATOM 752 O O . VAL A 1 94 ? -2.001 -5.197 -0.671 1.00 96.88 94 VAL A O 1
ATOM 755 N N . LYS A 1 95 ? -2.007 -5.867 1.471 1.00 97.50 95 LYS A N 1
ATOM 756 C CA . LYS A 1 95 ? -0.545 -6.001 1.572 1.00 97.50 95 LYS A CA 1
ATOM 757 C C . LYS A 1 95 ? 0.012 -7.058 0.627 1.00 97.50 95 LYS A C 1
ATOM 759 O O . LYS A 1 95 ? 0.983 -6.782 -0.062 1.00 97.50 95 LYS A O 1
ATOM 764 N N . GLN A 1 96 ? -0.628 -8.222 0.538 1.00 97.69 96 GLN A N 1
ATOM 765 C CA . GLN A 1 96 ? -0.201 -9.269 -0.396 1.00 97.69 96 GLN A CA 1
ATOM 766 C C . GLN A 1 96 ? -0.277 -8.804 -1.856 1.00 97.69 96 GLN A C 1
ATOM 768 O O . GLN A 1 96 ? 0.598 -9.126 -2.658 1.00 97.69 96 GLN A O 1
ATOM 773 N N . LEU A 1 97 ? -1.323 -8.054 -2.218 1.00 97.62 97 LEU A N 1
ATOM 774 C CA . LEU A 1 97 ? -1.432 -7.464 -3.552 1.00 97.62 97 LEU A CA 1
ATOM 775 C C . LEU A 1 97 ? -0.353 -6.400 -3.782 1.00 97.62 97 LEU A C 1
ATOM 777 O O . LEU A 1 97 ? 0.275 -6.397 -4.837 1.00 97.62 97 LEU A O 1
ATOM 781 N N . TYR A 1 98 ? -0.129 -5.527 -2.799 1.00 97.69 98 TYR A N 1
ATOM 782 C CA . TYR A 1 98 ? 0.916 -4.508 -2.840 1.00 97.69 98 TYR A CA 1
ATOM 783 C C . TYR A 1 98 ? 2.298 -5.130 -3.065 1.00 97.69 98 TYR A C 1
ATOM 785 O O . TYR A 1 98 ? 2.985 -4.719 -3.991 1.00 97.69 98 TYR A O 1
ATOM 793 N N . GLU A 1 99 ? 2.669 -6.152 -2.290 1.00 98.12 99 GLU A N 1
ATOM 794 C CA . GLU A 1 99 ? 3.956 -6.851 -2.421 1.00 98.12 99 GLU A CA 1
ATOM 795 C C . GLU A 1 99 ? 4.125 -7.443 -3.825 1.00 98.12 99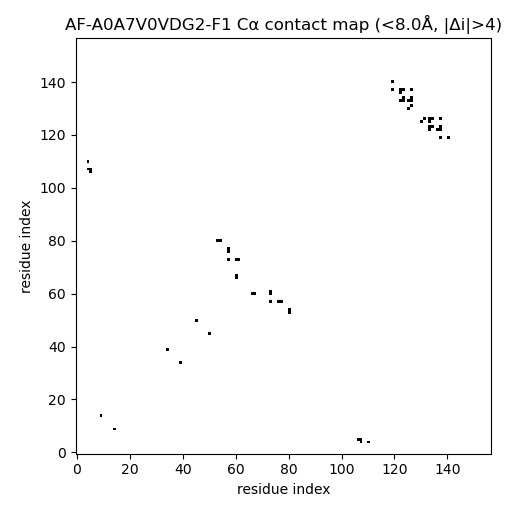 GLU A C 1
ATOM 797 O O . GLU A 1 99 ? 5.131 -7.202 -4.482 1.00 98.12 99 GLU A O 1
ATOM 802 N N . LYS A 1 100 ? 3.097 -8.124 -4.353 1.00 97.19 100 LYS A N 1
ATOM 803 C CA . LYS A 1 100 ? 3.131 -8.656 -5.726 1.00 97.19 100 LYS A CA 1
ATOM 804 C C . LYS A 1 100 ? 3.307 -7.562 -6.777 1.00 97.19 100 LYS A C 1
ATOM 806 O O . LYS A 1 100 ? 4.048 -7.764 -7.739 1.00 97.19 100 LYS A O 1
ATOM 811 N N . LEU A 1 101 ? 2.604 -6.438 -6.634 1.00 97.38 101 LEU A N 1
ATOM 812 C CA . LEU A 1 101 ? 2.710 -5.309 -7.558 1.00 97.38 101 LEU A CA 1
ATOM 813 C C . LEU A 1 101 ? 4.101 -4.668 -7.495 1.00 97.38 101 LEU A C 1
ATOM 815 O O . LEU A 1 101 ? 4.681 -4.402 -8.547 1.00 97.38 101 LEU A O 1
ATOM 819 N N . ASP A 1 102 ? 4.634 -4.452 -6.293 1.00 98.12 102 ASP A N 1
ATOM 820 C CA . ASP A 1 102 ? 5.947 -3.844 -6.060 1.00 98.12 102 ASP A CA 1
ATOM 821 C C . ASP A 1 102 ? 7.074 -4.732 -6.612 1.00 98.12 102 ASP A C 1
ATOM 823 O O . ASP A 1 102 ? 7.854 -4.293 -7.461 1.00 98.12 102 ASP A O 1
ATOM 827 N N . ASP A 1 103 ? 7.072 -6.021 -6.258 1.00 97.38 103 ASP A N 1
ATOM 828 C CA . ASP A 1 103 ? 8.057 -7.000 -6.726 1.00 97.38 103 ASP A CA 1
ATOM 829 C C . ASP A 1 103 ? 8.037 -7.149 -8.254 1.00 97.38 103 ASP A C 1
ATOM 831 O O . ASP A 1 103 ? 9.086 -7.135 -8.906 1.00 97.38 103 ASP A O 1
ATOM 835 N N . THR A 1 104 ? 6.845 -7.249 -8.854 1.00 96.56 104 THR A N 1
ATOM 836 C CA . THR A 1 104 ? 6.697 -7.376 -10.315 1.00 96.56 104 THR A CA 1
ATOM 837 C C . THR A 1 104 ? 7.151 -6.100 -11.026 1.00 96.56 104 THR A C 1
ATOM 839 O O . THR A 1 104 ? 7.801 -6.174 -12.070 1.00 96.56 104 THR A O 1
ATOM 842 N N . THR A 1 105 ? 6.857 -4.927 -10.457 1.00 96.81 105 THR A N 1
ATOM 843 C CA . THR A 1 105 ? 7.300 -3.633 -10.999 1.00 96.81 105 THR A CA 1
ATOM 844 C C . THR A 1 105 ? 8.822 -3.527 -10.974 1.00 96.81 105 THR A C 1
ATOM 846 O O . THR A 1 105 ? 9.431 -3.145 -11.977 1.00 96.81 105 THR A O 1
ATOM 849 N N . LEU A 1 106 ? 9.451 -3.913 -9.860 1.00 96.69 106 LEU A N 1
ATOM 850 C CA . LEU A 1 106 ? 10.904 -3.932 -9.723 1.00 96.69 106 LEU A CA 1
ATOM 851 C C . LEU A 1 106 ? 11.551 -4.904 -10.715 1.00 96.69 106 LEU A C 1
ATOM 853 O O . LEU A 1 106 ? 12.520 -4.545 -11.387 1.00 96.69 106 LEU A O 1
ATOM 857 N N . ALA A 1 107 ? 11.016 -6.120 -10.825 1.00 96.56 107 ALA A N 1
ATOM 858 C CA . ALA A 1 107 ? 11.520 -7.141 -11.734 1.00 96.56 107 ALA A CA 1
ATOM 859 C C . ALA A 1 107 ? 11.428 -6.692 -13.204 1.00 96.56 107 ALA A C 1
ATOM 861 O O . ALA A 1 107 ? 12.452 -6.633 -13.889 1.00 96.56 107 ALA A O 1
ATOM 862 N N . ALA A 1 108 ? 10.248 -6.260 -13.660 1.00 96.19 108 ALA A N 1
ATOM 863 C CA . ALA A 1 108 ? 10.044 -5.793 -15.033 1.00 96.19 108 ALA A CA 1
ATOM 864 C C . ALA A 1 108 ? 10.909 -4.561 -15.358 1.00 96.19 108 ALA A C 1
ATOM 866 O O . ALA A 1 108 ? 11.518 -4.475 -16.428 1.00 96.19 108 ALA A O 1
ATOM 867 N N . GLY A 1 109 ? 11.029 -3.622 -14.412 1.00 95.69 109 GLY A N 1
ATOM 868 C CA . GLY A 1 109 ? 11.909 -2.461 -14.546 1.00 95.69 109 GLY A CA 1
ATOM 869 C C . GLY A 1 109 ? 13.388 -2.845 -14.647 1.00 95.69 109 GLY A C 1
ATOM 870 O O . GLY A 1 109 ? 14.123 -2.272 -15.454 1.00 95.69 109 GLY A O 1
ATOM 871 N N . SER A 1 110 ? 13.825 -3.843 -13.876 1.00 95.88 110 SER A N 1
ATOM 872 C CA . SER A 1 110 ? 15.193 -4.367 -13.926 1.00 95.88 110 SER A CA 1
ATOM 873 C C . SER A 1 110 ? 15.506 -5.006 -15.280 1.00 95.88 110 SER A C 1
ATOM 875 O O . SER A 1 110 ? 16.532 -4.693 -15.884 1.00 95.88 110 SER A O 1
ATOM 877 N N . GLU A 1 111 ? 14.601 -5.832 -15.810 1.00 95.31 111 GLU A N 1
ATOM 878 C CA . GLU A 1 111 ? 14.745 -6.458 -17.130 1.00 95.31 111 GLU A CA 1
ATOM 879 C C . GLU A 1 111 ? 14.844 -5.420 -18.258 1.00 95.31 111 GLU A C 1
ATOM 881 O O . GLU A 1 111 ? 15.744 -5.490 -19.109 1.00 95.31 111 GLU A O 1
ATOM 886 N N . ALA A 1 112 ? 13.971 -4.408 -18.231 1.00 95.81 112 ALA A N 1
ATOM 887 C CA . ALA A 1 112 ? 14.009 -3.296 -19.177 1.00 95.81 112 ALA A CA 1
ATOM 888 C C . ALA A 1 112 ? 15.336 -2.526 -19.082 1.00 95.81 112 ALA A C 1
ATOM 890 O O . ALA A 1 112 ? 15.971 -2.221 -20.096 1.00 95.81 112 ALA A O 1
ATOM 891 N N . TYR A 1 113 ? 15.801 -2.257 -17.862 1.00 96.00 113 TYR A N 1
ATOM 892 C CA . TYR A 1 113 ? 17.035 -1.521 -17.626 1.00 96.00 113 TYR A CA 1
ATOM 893 C C . TYR A 1 113 ? 18.288 -2.303 -18.058 1.00 96.00 113 TYR A C 1
ATOM 895 O O . TYR A 1 113 ? 19.171 -1.734 -18.704 1.00 96.00 113 TYR A O 1
ATOM 903 N N . VAL A 1 114 ? 18.360 -3.611 -17.794 1.00 95.69 114 VAL A N 1
ATOM 904 C CA . VAL A 1 114 ? 19.452 -4.484 -18.270 1.00 95.69 114 VAL A CA 1
ATOM 905 C C . VAL A 1 114 ? 19.504 -4.522 -19.800 1.00 95.69 114 VAL A C 1
ATOM 907 O O . VAL A 1 114 ? 20.587 -4.431 -20.393 1.00 95.69 114 VAL A O 1
ATOM 910 N N . SER A 1 115 ? 18.342 -4.591 -20.449 1.00 94.94 115 SER A N 1
ATOM 911 C CA . SER A 1 115 ? 18.237 -4.550 -21.911 1.00 94.94 115 SER A CA 1
ATOM 912 C C . SER A 1 115 ? 18.724 -3.206 -22.467 1.00 94.94 115 SER A C 1
ATOM 914 O O . SER A 1 115 ? 19.543 -3.171 -23.389 1.00 94.94 115 SER A O 1
ATOM 916 N N . ALA A 1 116 ? 18.321 -2.094 -21.845 1.00 95.94 116 ALA A N 1
ATOM 917 C CA . ALA A 1 116 ? 18.782 -0.756 -22.211 1.00 95.94 116 ALA A CA 1
ATOM 918 C C . ALA A 1 116 ? 20.304 -0.584 -22.038 1.00 95.94 116 ALA A C 1
ATOM 920 O O . ALA A 1 116 ? 20.967 -0.010 -22.905 1.00 95.94 116 ALA A O 1
ATOM 921 N N . LEU A 1 117 ? 20.889 -1.118 -20.958 1.0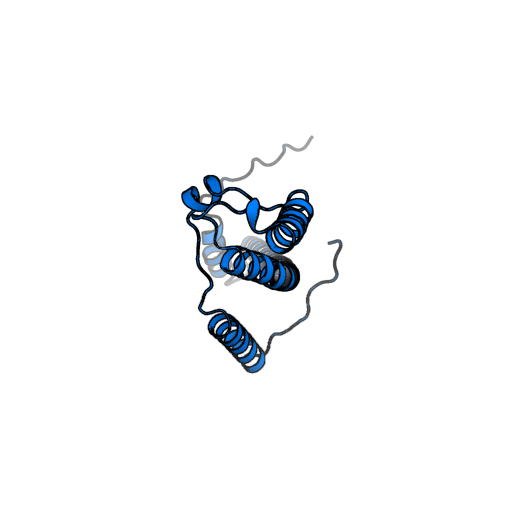0 95.81 117 LEU A N 1
ATOM 922 C CA . LEU A 1 117 ? 22.341 -1.109 -20.748 1.00 95.81 117 LEU A CA 1
ATOM 923 C C . LEU A 1 117 ? 23.087 -1.917 -21.812 1.00 95.81 117 LEU A C 1
ATOM 925 O O . LEU A 1 117 ? 24.143 -1.488 -22.280 1.00 95.81 117 LEU A O 1
ATOM 929 N N . SER A 1 118 ? 22.544 -3.069 -22.203 1.00 96.31 118 SER A N 1
ATOM 930 C CA . SER A 1 118 ? 23.122 -3.912 -23.254 1.00 96.31 118 SER A CA 1
ATOM 931 C C . SER A 1 118 ? 23.165 -3.169 -24.589 1.00 96.31 118 SER A C 1
ATOM 933 O O . SER A 1 118 ? 24.213 -3.123 -25.238 1.00 96.31 118 SER A O 1
ATOM 935 N N . PHE A 1 119 ? 22.068 -2.496 -24.951 1.00 96.44 119 PHE A N 1
ATOM 936 C CA . PHE A 1 119 ? 22.016 -1.642 -26.136 1.00 96.44 119 PHE A CA 1
ATOM 937 C C . PHE A 1 119 ? 23.024 -0.486 -26.061 1.00 96.44 119 PHE A C 1
ATOM 939 O O . PHE A 1 119 ? 23.814 -0.298 -26.986 1.00 96.44 119 PHE A O 1
ATOM 946 N N . TYR A 1 120 ? 23.066 0.242 -24.942 1.00 95.62 120 TYR A N 1
ATOM 947 C CA . TYR A 1 120 ? 24.008 1.347 -24.748 1.00 95.62 120 TYR A CA 1
ATOM 948 C C . TYR A 1 120 ? 25.472 0.902 -24.878 1.00 95.62 120 TYR A C 1
ATOM 950 O O . TYR A 1 120 ? 26.265 1.553 -25.557 1.00 95.62 120 TYR A O 1
ATOM 958 N N . ASN A 1 121 ? 25.843 -0.229 -24.273 1.00 94.88 121 ASN A N 1
ATOM 959 C CA . ASN A 1 121 ? 27.199 -0.768 -24.374 1.00 94.88 121 ASN A CA 1
ATOM 960 C C . ASN A 1 121 ? 27.548 -1.201 -25.804 1.00 94.88 121 ASN A C 1
ATOM 962 O O . ASN A 1 121 ? 28.666 -0.955 -26.258 1.00 94.88 121 ASN A O 1
ATOM 966 N N . SER A 1 122 ? 26.593 -1.789 -26.528 1.00 95.69 122 SER A N 1
ATOM 967 C CA . SER A 1 122 ? 26.759 -2.122 -27.944 1.00 95.69 122 SER A CA 1
ATOM 968 C C . SER A 1 122 ? 26.986 -0.863 -28.792 1.00 95.69 122 SER A C 1
ATOM 970 O O . SER A 1 122 ? 27.966 -0.791 -29.534 1.00 95.69 122 SER A O 1
ATOM 972 N N . ALA A 1 123 ? 26.180 0.186 -28.588 1.00 95.00 123 ALA A N 1
ATOM 973 C CA . ALA A 1 123 ? 26.349 1.479 -29.254 1.00 95.00 123 ALA A CA 1
ATOM 974 C C . ALA A 1 123 ? 27.711 2.127 -28.940 1.00 95.00 123 ALA A C 1
ATOM 976 O O . ALA A 1 123 ? 28.374 2.637 -29.842 1.00 95.00 123 ALA A O 1
ATOM 977 N N . LYS A 1 124 ? 28.185 2.049 -27.687 1.00 94.31 124 LYS A N 1
ATOM 978 C CA . LYS A 1 124 ? 29.536 2.506 -27.311 1.00 94.31 124 LYS A CA 1
ATOM 979 C C . LYS A 1 124 ? 30.638 1.745 -28.036 1.00 94.31 124 LYS A C 1
ATOM 981 O O . LYS A 1 124 ? 31.632 2.351 -28.427 1.00 94.31 124 LYS A O 1
ATOM 986 N N . ASN A 1 125 ? 30.504 0.430 -28.178 1.00 95.56 125 ASN A N 1
ATOM 987 C CA . ASN A 1 125 ? 31.494 -0.377 -28.887 1.00 95.56 125 ASN A CA 1
ATOM 988 C C . ASN A 1 125 ? 31.500 -0.054 -30.386 1.00 95.56 125 ASN A C 1
ATOM 990 O O . ASN A 1 125 ? 32.571 0.116 -30.958 1.00 95.56 125 ASN A O 1
ATOM 994 N N . ALA A 1 126 ? 30.327 0.124 -30.992 1.00 93.81 126 ALA A N 1
ATOM 995 C CA . ALA A 1 126 ? 30.197 0.535 -32.387 1.00 93.81 126 ALA A CA 1
ATOM 996 C C . ALA A 1 126 ? 30.777 1.944 -32.643 1.00 93.81 126 ALA A C 1
ATOM 998 O O . ALA A 1 126 ? 31.512 2.133 -33.610 1.00 93.81 126 ALA A O 1
ATOM 999 N N . SER A 1 127 ? 30.561 2.894 -31.725 1.00 95.25 127 SER A N 1
ATOM 1000 C CA . SER A 1 127 ? 31.187 4.229 -31.754 1.00 95.25 127 SER A CA 1
ATOM 1001 C C . SER A 1 127 ? 32.714 4.152 -31.718 1.00 95.25 127 SER A C 1
ATOM 1003 O O . SER A 1 127 ? 33.379 4.748 -32.560 1.00 95.25 127 SER A O 1
ATOM 1005 N N . LYS A 1 128 ? 33.297 3.310 -30.851 1.00 94.56 128 LYS A N 1
ATOM 1006 C CA . LYS A 1 128 ? 34.755 3.064 -30.842 1.00 94.56 128 LYS A CA 1
ATOM 1007 C C . LYS A 1 128 ? 35.285 2.473 -32.153 1.00 94.56 128 LYS A C 1
ATOM 1009 O O . LYS A 1 128 ? 36.460 2.644 -32.461 1.00 94.56 128 LYS A O 1
ATOM 1014 N N . MET A 1 129 ? 34.443 1.759 -32.896 1.00 95.62 129 MET A N 1
ATOM 1015 C CA . MET A 1 129 ? 34.764 1.204 -34.212 1.00 95.62 129 MET A CA 1
ATOM 1016 C C . MET A 1 129 ? 34.461 2.181 -35.363 1.00 95.62 129 MET A C 1
ATOM 1018 O O . MET A 1 129 ? 34.586 1.796 -36.522 1.00 95.62 129 MET A O 1
ATOM 1022 N N . ASN A 1 130 ? 34.098 3.434 -35.065 1.00 94.56 130 ASN A N 1
ATOM 1023 C CA . ASN A 1 130 ? 33.722 4.476 -36.026 1.00 94.56 130 ASN A CA 1
ATOM 1024 C C . ASN A 1 130 ? 32.513 4.105 -36.906 1.00 94.56 130 ASN A C 1
ATOM 1026 O O . ASN A 1 130 ? 32.444 4.496 -38.072 1.00 94.56 130 ASN A O 1
ATOM 1030 N N . VAL A 1 131 ? 31.550 3.346 -36.367 1.00 95.00 131 VAL A N 1
ATOM 1031 C CA . VAL A 1 131 ? 30.285 3.081 -37.068 1.00 95.00 131 VAL A CA 1
ATOM 1032 C C . VAL A 1 131 ? 29.495 4.398 -37.190 1.00 95.00 131 VAL A C 1
ATOM 1034 O O . VAL A 1 131 ? 29.245 5.054 -36.179 1.00 95.00 131 VAL A O 1
ATOM 1037 N N . PRO A 1 132 ? 29.078 4.827 -38.396 1.00 93.50 132 PRO A N 1
ATOM 1038 C CA . PRO A 1 132 ? 28.366 6.092 -38.563 1.00 93.50 132 PRO A CA 1
ATOM 1039 C C . PRO A 1 132 ? 27.073 6.176 -37.737 1.00 93.50 132 PRO A C 1
ATOM 1041 O O . PRO A 1 132 ? 26.310 5.218 -37.647 1.00 93.50 132 PRO A O 1
ATOM 1044 N N . GLY A 1 133 ? 26.806 7.350 -37.158 1.00 90.31 133 GLY A N 1
ATOM 1045 C CA . GLY A 1 133 ? 25.570 7.640 -36.420 1.00 90.31 133 GLY A CA 1
ATOM 1046 C C . GLY A 1 133 ? 25.544 7.178 -34.957 1.00 90.31 133 GLY A C 1
ATOM 1047 O O . GLY A 1 133 ? 24.652 7.589 -34.214 1.00 90.31 133 GLY A O 1
ATOM 1048 N N . THR A 1 134 ? 26.522 6.394 -34.490 1.00 93.12 134 THR A N 1
ATOM 1049 C CA . THR A 1 134 ? 26.518 5.881 -33.107 1.00 93.12 134 THR A CA 1
ATOM 1050 C C . THR A 1 134 ? 26.957 6.904 -32.063 1.00 93.12 134 THR A C 1
ATOM 1052 O O . THR A 1 134 ? 26.531 6.811 -30.914 1.00 93.12 134 THR A O 1
ATOM 1055 N N . ASP A 1 135 ? 27.745 7.914 -32.442 1.00 91.31 135 ASP A N 1
ATOM 1056 C CA . ASP A 1 135 ? 28.225 8.942 -31.506 1.00 91.31 135 ASP A CA 1
ATOM 1057 C C . ASP A 1 135 ? 27.078 9.787 -30.943 1.00 91.31 135 ASP A C 1
ATOM 1059 O O . ASP A 1 135 ? 27.035 10.060 -29.746 1.00 91.31 135 ASP A O 1
ATOM 1063 N N . ALA A 1 136 ? 26.098 10.141 -31.782 1.00 93.38 136 ALA A N 1
ATOM 1064 C CA . ALA A 1 136 ? 24.907 10.868 -31.348 1.00 93.38 136 ALA A CA 1
ATOM 1065 C C . ALA A 1 136 ? 24.090 10.058 -30.323 1.00 93.38 136 ALA A C 1
ATOM 1067 O O . ALA A 1 136 ? 23.682 10.596 -29.294 1.00 93.38 136 ALA A O 1
ATOM 1068 N N . VAL A 1 1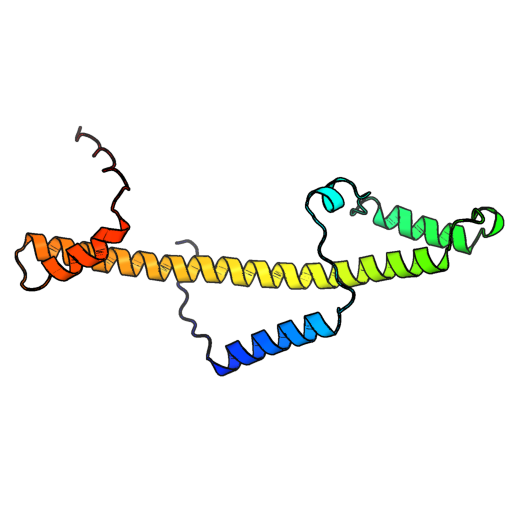37 ? 23.919 8.751 -30.565 1.00 92.94 137 VAL A N 1
ATOM 1069 C CA . VAL A 1 137 ? 23.209 7.832 -29.658 1.00 92.94 137 VAL A CA 1
ATOM 1070 C C . VAL A 1 137 ? 23.942 7.700 -28.322 1.00 92.94 137 VAL A C 1
ATOM 1072 O O . VAL A 1 137 ? 23.324 7.801 -27.261 1.00 92.94 137 VAL A O 1
ATOM 1075 N N . VAL A 1 138 ? 25.264 7.503 -28.352 1.00 92.88 138 VAL A N 1
ATOM 1076 C CA . VAL A 1 138 ? 26.084 7.399 -27.137 1.00 92.88 138 VAL A CA 1
ATOM 1077 C C . VAL A 1 138 ? 26.041 8.700 -26.345 1.00 92.88 138 VAL A C 1
ATOM 1079 O O . VAL A 1 138 ? 25.839 8.649 -25.134 1.00 92.88 138 VAL A O 1
ATOM 1082 N N . ASN A 1 139 ? 26.182 9.851 -27.005 1.00 92.75 139 ASN A N 1
ATOM 1083 C CA . ASN A 1 139 ? 26.144 11.155 -26.348 1.00 92.75 139 ASN A CA 1
ATOM 1084 C C . ASN A 1 139 ? 24.810 11.383 -25.633 1.00 92.75 139 ASN A C 1
ATOM 1086 O O . ASN A 1 139 ? 24.817 11.786 -24.470 1.00 92.75 139 ASN A O 1
ATOM 1090 N N . GLU A 1 140 ? 23.685 11.051 -26.271 1.00 94.06 140 GLU A N 1
ATOM 1091 C CA . GLU A 1 140 ? 22.364 11.186 -25.655 1.00 94.06 140 GLU A CA 1
ATOM 1092 C C . GLU A 1 140 ? 22.220 10.300 -24.412 1.00 94.06 140 GLU A C 1
ATOM 1094 O O . GLU A 1 140 ? 21.907 10.785 -23.325 1.00 94.06 140 GLU A O 1
ATOM 1099 N N . LEU A 1 141 ? 22.533 9.007 -24.536 1.00 93.56 141 LEU A N 1
ATOM 1100 C CA . LEU A 1 141 ? 22.387 8.049 -23.437 1.00 93.56 141 LEU A CA 1
ATOM 1101 C C . LEU A 1 141 ? 23.419 8.260 -22.317 1.00 93.56 141 LEU A C 1
ATOM 1103 O O . LEU A 1 14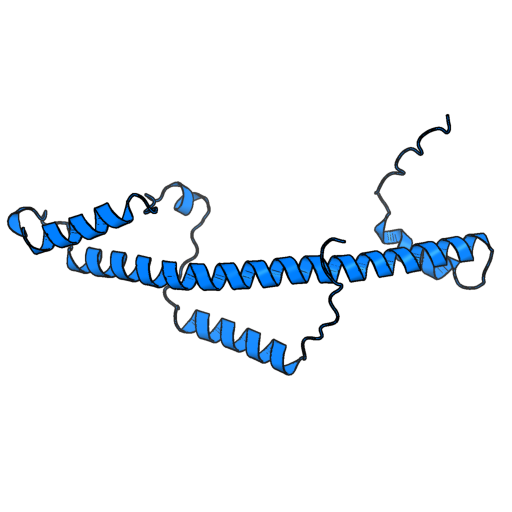1 ? 23.157 7.936 -21.156 1.00 93.56 141 LEU A O 1
ATOM 1107 N N . SER A 1 142 ? 24.584 8.835 -22.631 1.00 91.31 142 SER A N 1
ATOM 1108 C CA . SER A 1 142 ? 25.644 9.107 -21.655 1.00 91.31 142 SER A CA 1
ATOM 1109 C C . SER A 1 142 ? 25.255 10.156 -20.614 1.00 91.31 142 SER A C 1
ATOM 1111 O O . SER A 1 142 ? 25.781 10.107 -19.500 1.00 91.31 142 SER A O 1
ATOM 1113 N N . LYS A 1 143 ? 24.287 11.039 -20.921 1.00 92.50 143 LYS A N 1
ATOM 1114 C CA . LYS A 1 143 ? 23.780 12.068 -19.994 1.00 92.50 143 LYS A CA 1
ATOM 1115 C C . LYS A 1 143 ? 23.327 11.476 -18.660 1.00 92.50 143 LYS A C 1
ATOM 1117 O O . LYS A 1 143 ? 23.536 12.086 -17.618 1.00 92.50 143 LYS A O 1
ATOM 1122 N N . ARG A 1 144 ? 22.793 10.249 -18.678 1.00 87.12 144 ARG A N 1
ATOM 1123 C CA . ARG A 1 144 ? 22.403 9.496 -17.476 1.00 87.12 144 ARG A CA 1
ATOM 1124 C C . ARG A 1 144 ? 23.555 9.289 -16.483 1.00 87.12 144 ARG A C 1
ATOM 1126 O O . ARG A 1 144 ? 23.322 9.197 -15.284 1.00 87.12 144 ARG A O 1
ATOM 1133 N N . PHE A 1 145 ? 24.778 9.145 -16.980 1.00 86.50 145 PHE A N 1
ATOM 1134 C CA . PHE A 1 145 ? 25.948 8.771 -16.184 1.00 86.50 145 PHE A CA 1
ATOM 1135 C C . PHE A 1 145 ? 26.797 9.984 -15.776 1.00 86.50 145 PHE A C 1
ATOM 1137 O O . PHE A 1 145 ? 27.838 9.825 -15.139 1.00 86.50 145 PHE A O 1
ATOM 1144 N N . VAL A 1 146 ? 26.379 11.203 -16.132 1.00 77.69 146 VAL A N 1
ATOM 1145 C CA . VAL A 1 146 ? 27.076 12.434 -15.743 1.00 77.69 146 VAL A CA 1
ATOM 1146 C C . VAL A 1 146 ? 26.997 12.587 -14.221 1.00 77.69 146 VAL A C 1
ATOM 1148 O O . VAL A 1 146 ? 25.917 12.564 -13.642 1.00 77.69 146 VAL A O 1
ATOM 1151 N N . GLY A 1 147 ? 28.152 12.699 -13.559 1.00 70.12 147 GLY A N 1
ATOM 1152 C CA . GLY A 1 147 ? 28.251 12.781 -12.094 1.00 70.12 147 GLY A CA 1
ATOM 1153 C C . GLY A 1 147 ? 28.376 11.433 -11.372 1.00 70.12 147 GLY A C 1
ATOM 1154 O O . GLY A 1 147 ? 28.762 11.410 -10.206 1.00 70.12 147 GLY A O 1
ATOM 1155 N N . GLN A 1 148 ? 28.159 10.302 -12.056 1.00 63.41 148 GLN A N 1
ATOM 1156 C CA . GLN A 1 148 ? 28.595 8.996 -11.557 1.00 63.41 148 GLN A CA 1
ATOM 1157 C C . GLN A 1 148 ? 30.096 8.875 -11.839 1.00 63.41 148 GLN A C 1
ATOM 1159 O O . GLN A 1 148 ? 30.508 8.569 -12.957 1.00 63.41 148 GLN A O 1
ATOM 1164 N N . GLY A 1 149 ? 30.930 9.222 -10.853 1.00 50.81 149 GLY A N 1
ATOM 1165 C CA . GLY A 1 149 ? 32.388 9.169 -10.978 1.00 50.81 149 GLY A CA 1
ATOM 1166 C C . GLY A 1 149 ? 32.869 7.837 -11.566 1.00 50.81 149 GLY A C 1
ATOM 1167 O O . GLY A 1 149 ? 32.291 6.785 -11.293 1.00 50.81 149 GLY A O 1
ATOM 1168 N N . LYS A 1 150 ? 33.928 7.874 -12.388 1.00 48.66 150 LYS A N 1
ATOM 1169 C CA . LYS A 1 150 ? 34.591 6.656 -12.874 1.00 48.66 150 LYS A CA 1
ATOM 1170 C C . LYS A 1 150 ? 34.956 5.795 -11.662 1.00 48.66 150 LYS A C 1
ATOM 1172 O O . LYS A 1 150 ? 35.823 6.187 -10.886 1.00 48.66 150 LYS A O 1
ATOM 1177 N N . SER A 1 151 ? 34.319 4.636 -11.505 1.00 49.94 151 SER A N 1
ATOM 1178 C CA . SER A 1 151 ? 34.812 3.615 -10.581 1.00 49.94 151 SER A CA 1
ATOM 1179 C C . SER A 1 151 ? 36.270 3.312 -10.959 1.00 49.94 151 SER A C 1
ATOM 1181 O O . SER A 1 151 ? 36.536 3.115 -12.152 1.00 49.94 151 SER A O 1
ATOM 1183 N N . PRO A 1 152 ? 37.222 3.315 -10.008 1.00 38.53 152 PRO A N 1
ATOM 1184 C CA . PRO A 1 152 ? 38.604 2.958 -10.298 1.00 38.53 152 PRO A CA 1
ATOM 1185 C C . PRO A 1 152 ? 38.625 1.556 -10.909 1.00 38.53 152 PRO A C 1
ATOM 1187 O O . PRO A 1 152 ? 38.038 0.631 -10.346 1.00 38.53 152 PRO A O 1
ATOM 1190 N N . GLN A 1 153 ? 39.254 1.396 -12.075 1.00 39.22 153 GLN A N 1
ATOM 1191 C CA . GLN A 1 153 ? 39.517 0.058 -12.598 1.00 39.22 153 GLN A CA 1
ATOM 1192 C C . GLN A 1 153 ? 40.428 -0.675 -11.600 1.00 39.22 153 GLN A C 1
ATOM 1194 O O . GLN A 1 153 ? 41.425 -0.085 -11.176 1.00 39.22 153 GLN A O 1
ATOM 1199 N N . PRO A 1 154 ? 40.126 -1.927 -11.210 1.00 43.78 154 PRO A N 1
ATOM 1200 C CA . PRO A 1 154 ? 41.075 -2.732 -10.457 1.00 43.78 154 PRO A CA 1
ATOM 1201 C C . PRO A 1 154 ? 42.320 -2.941 -11.323 1.00 43.78 154 PRO A C 1
ATOM 1203 O O . PRO A 1 154 ? 42.200 -3.328 -12.487 1.00 43.78 154 PRO A O 1
ATOM 1206 N N . ASN A 1 155 ? 43.499 -2.659 -10.764 1.00 36.44 155 ASN A N 1
ATOM 1207 C CA . ASN A 1 155 ? 44.772 -2.962 -11.413 1.00 36.44 155 ASN A CA 1
ATOM 1208 C C . ASN A 1 155 ? 44.828 -4.460 -11.775 1.00 36.44 155 ASN A C 1
ATOM 1210 O O . ASN A 1 155 ? 44.470 -5.283 -10.926 1.00 36.44 155 ASN A O 1
ATOM 1214 N N . PRO A 1 156 ? 45.297 -4.826 -12.981 1.00 48.56 156 PRO A N 1
ATOM 1215 C CA . PRO A 1 156 ? 45.644 -6.209 -13.276 1.00 48.56 156 PRO A CA 1
ATOM 1216 C C . PRO A 1 156 ? 46.792 -6.644 -12.356 1.00 48.56 156 PRO A C 1
ATOM 1218 O O . PRO A 1 156 ? 47.766 -5.903 -12.203 1.00 48.56 156 PRO A O 1
ATOM 1221 N N . GLN A 1 157 ? 46.636 -7.810 -11.726 1.00 40.81 157 GLN A N 1
ATOM 1222 C CA . GLN A 1 157 ? 47.729 -8.536 -11.074 1.00 40.81 157 GLN A CA 1
ATOM 1223 C C . GLN A 1 157 ? 48.692 -9.102 -12.115 1.00 40.81 157 GLN A C 1
ATOM 1225 O O . GLN A 1 157 ? 48.205 -9.510 -13.195 1.00 40.81 157 GLN A O 1
#

Sequence (157 aa):
MPYQNISAELKPDDKNEIISLIQQLTQKMSFLINLTPEERSNLPKMGDKSIPFVEKTLELAVTNPQLVPPFVNVEELRKDFSLAMDLRDILIMVKQLYEKLDDTTLAAGSEAYVSALSFYNSAKNASKMNVPGTDAVVNELSKRFVGQGKSPQPNPQ